Protein AF-A0A8I2G4R8-F1 (afdb_monomer)

Radius of gyration: 17.51 Å; Cα contacts (8 Å, |Δi|>4): 28; chains: 1; bounding box: 35×30×49 Å

Secon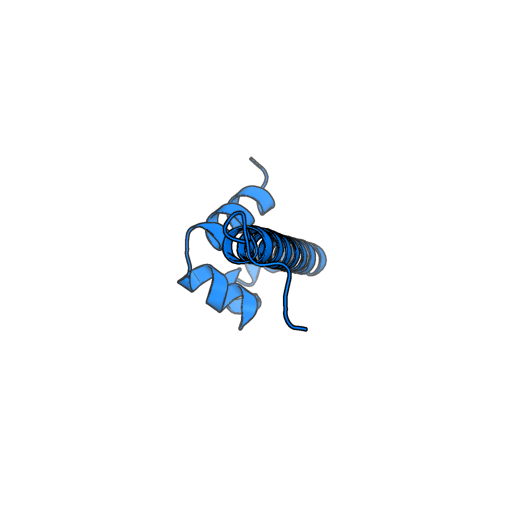dary structure (DSSP, 8-state):
--HHHHHHHHHHH-HHHHHHHHH-HHHHHHHHHHTT-HHHHHHHHHHHHHHHHHHHHHHHHHHT---TT-----

Sequence (74 aa):
MSADKKLILKALTDVNFRKLLKENPEEALNLAEIKGGNVAVNEILDTLASIDDQIDSISDKLLCVDPPGSCGIC

Foldseek 3Di:
DDPLVVLLVCLVPPVVLVVCLVPPVCVSCPPVNCVVDPVSSVVSVVVVVVVVVVVVVVVCVVVPPPDVDDPDDD

pLDDT: mean 74.55, std 13.36, range [40.72, 89.0]

Mean predicted aligned error: 10.23 Å

Structure (mmCIF, N/CA/C/O backbone):
data_AF-A0A8I2G4R8-F1
#
_entry.id   AF-A0A8I2G4R8-F1
#
loop_
_atom_site.group_PDB
_atom_site.id
_atom_site.type_symbol
_atom_site.label_atom_id
_atom_site.label_alt_id
_atom_site.label_comp_id
_atom_site.label_asym_id
_atom_site.label_entity_id
_atom_site.label_seq_id
_atom_site.pdbx_PDB_ins_code
_atom_site.Cartn_x
_atom_site.Cartn_y
_atom_site.Cartn_z
_atom_site.occupancy
_atom_site.B_iso_or_equiv
_atom_site.auth_seq_id
_atom_site.auth_comp_id
_atom_site.auth_asym_id
_atom_site.auth_atom_id
_atom_site.pdbx_PDB_model_num
ATOM 1 N N . MET A 1 1 ? 3.698 17.657 8.508 1.00 50.16 1 MET A N 1
ATOM 2 C CA . MET A 1 1 ? 3.885 16.468 7.648 1.00 50.16 1 MET A CA 1
ATOM 3 C C . MET A 1 1 ? 2.569 15.707 7.710 1.00 50.16 1 MET A C 1
ATOM 5 O O . MET A 1 1 ? 2.194 15.338 8.814 1.00 50.16 1 MET A O 1
ATOM 9 N N . SER A 1 2 ? 1.810 15.628 6.613 1.00 63.53 2 SER A N 1
ATOM 10 C CA . SER A 1 2 ? 0.453 15.047 6.611 1.00 63.53 2 SER A CA 1
ATOM 11 C C . SER A 1 2 ? 0.484 13.569 7.015 1.00 63.53 2 SER A C 1
ATOM 13 O O . SER A 1 2 ? 1.462 12.883 6.700 1.00 63.53 2 SER A O 1
ATOM 15 N N . ALA A 1 3 ? -0.543 13.097 7.728 1.00 65.31 3 ALA A N 1
ATOM 16 C CA . ALA A 1 3 ? -0.632 11.716 8.215 1.00 65.31 3 ALA A CA 1
ATOM 17 C C . ALA A 1 3 ? -0.485 10.698 7.066 1.00 65.31 3 ALA A C 1
ATOM 19 O O . ALA A 1 3 ? 0.282 9.742 7.183 1.00 65.31 3 ALA A O 1
ATOM 20 N N . ASP A 1 4 ? -1.066 11.009 5.907 1.00 71.00 4 ASP A N 1
ATOM 21 C CA . ASP A 1 4 ? -1.045 10.175 4.698 1.00 71.00 4 ASP A CA 1
ATOM 22 C C . ASP A 1 4 ? 0.379 9.965 4.171 1.00 71.00 4 ASP A C 1
ATOM 24 O O . ASP A 1 4 ? 0.794 8.846 3.879 1.00 71.00 4 ASP A O 1
ATOM 28 N N . LYS A 1 5 ? 1.202 11.024 4.154 1.00 75.62 5 LYS A N 1
ATOM 29 C CA . LYS A 1 5 ? 2.605 10.937 3.714 1.00 75.62 5 LYS A CA 1
ATOM 30 C C . LYS A 1 5 ? 3.418 9.991 4.599 1.00 75.62 5 LYS A C 1
ATOM 32 O O . LYS A 1 5 ? 4.298 9.291 4.104 1.00 75.62 5 LYS A O 1
ATOM 37 N N . LYS A 1 6 ? 3.159 9.988 5.910 1.00 80.69 6 LYS A N 1
ATOM 38 C CA . LYS A 1 6 ? 3.858 9.112 6.859 1.00 80.69 6 LYS A CA 1
ATOM 39 C C . LYS A 1 6 ? 3.440 7.652 6.668 1.00 80.69 6 LYS A C 1
ATOM 41 O O . LYS A 1 6 ? 4.302 6.779 6.728 1.00 80.69 6 LYS A O 1
ATOM 46 N N . LEU A 1 7 ? 2.157 7.403 6.407 1.00 79.31 7 LEU A N 1
ATOM 47 C CA . LEU A 1 7 ? 1.626 6.067 6.133 1.00 79.31 7 LEU A CA 1
ATOM 48 C C . LEU A 1 7 ? 2.145 5.506 4.809 1.00 79.31 7 LEU A C 1
ATOM 50 O O . LEU A 1 7 ? 2.632 4.379 4.790 1.00 79.31 7 LEU A O 1
ATOM 54 N N . ILE A 1 8 ? 2.141 6.307 3.741 1.00 80.94 8 ILE A N 1
ATOM 55 C CA . ILE A 1 8 ? 2.700 5.915 2.439 1.00 80.94 8 ILE A CA 1
ATOM 56 C C . ILE A 1 8 ? 4.188 5.586 2.583 1.00 80.94 8 ILE A C 1
ATOM 58 O O . ILE A 1 8 ? 4.626 4.525 2.152 1.00 80.94 8 ILE A O 1
ATOM 62 N N . LEU A 1 9 ? 4.968 6.446 3.250 1.00 84.06 9 LEU A N 1
ATOM 63 C CA . LEU A 1 9 ? 6.386 6.169 3.504 1.00 84.06 9 LEU A CA 1
ATOM 64 C C . LEU A 1 9 ? 6.577 4.863 4.276 1.00 84.06 9 LEU A C 1
ATOM 66 O O . LEU A 1 9 ? 7.402 4.048 3.881 1.00 84.06 9 LEU A O 1
ATOM 70 N N . LYS A 1 10 ? 5.786 4.634 5.330 1.00 84.75 10 LYS A N 1
ATOM 71 C CA . LYS A 1 10 ? 5.841 3.389 6.100 1.00 84.75 10 LYS A CA 1
ATOM 72 C C . LYS A 1 10 ? 5.509 2.173 5.229 1.00 84.75 10 LYS A C 1
ATOM 74 O O . LYS A 1 10 ? 6.219 1.180 5.313 1.00 84.75 10 LYS A O 1
ATOM 79 N N . ALA A 1 11 ? 4.496 2.260 4.366 1.00 84.75 11 ALA A N 1
ATOM 80 C CA . ALA A 1 11 ? 4.126 1.200 3.425 1.00 84.75 11 ALA A CA 1
ATOM 81 C C . ALA A 1 11 ? 5.182 0.941 2.341 1.00 84.75 11 ALA A C 1
ATOM 83 O O . ALA A 1 11 ? 5.254 -0.169 1.822 1.00 84.75 11 ALA A O 1
ATOM 84 N N . LEU A 1 12 ? 6.021 1.926 2.017 1.00 83.81 12 LEU A N 1
ATOM 85 C CA . LEU A 1 12 ? 7.146 1.750 1.096 1.00 83.81 12 LEU A CA 1
ATOM 86 C C . LEU A 1 12 ? 8.394 1.181 1.785 1.00 83.81 12 LEU A C 1
ATOM 88 O O . LEU A 1 12 ? 9.156 0.456 1.153 1.00 83.81 12 LEU A O 1
ATOM 92 N N . THR A 1 13 ? 8.621 1.498 3.063 1.00 88.25 13 THR A N 1
ATOM 93 C CA . THR A 1 13 ? 9.833 1.078 3.789 1.00 88.25 13 THR A CA 1
ATOM 94 C C . THR A 1 13 ? 9.671 -0.213 4.586 1.00 88.25 13 THR A C 1
ATOM 96 O O . THR A 1 13 ? 10.660 -0.894 4.840 1.00 88.25 13 THR A O 1
ATOM 99 N N . ASP A 1 14 ? 8.454 -0.544 5.019 1.00 88.75 14 ASP A N 1
ATOM 100 C CA . ASP A 1 14 ? 8.166 -1.705 5.862 1.00 88.75 14 ASP A CA 1
ATOM 101 C C . ASP A 1 14 ? 7.305 -2.718 5.099 1.00 88.75 14 ASP A C 1
ATOM 103 O O . ASP A 1 14 ? 6.108 -2.529 4.874 1.00 88.75 14 ASP A O 1
ATOM 107 N N . VAL A 1 15 ? 7.941 -3.819 4.695 1.00 86.62 15 VAL A N 1
ATOM 108 C CA . VAL A 1 15 ? 7.308 -4.879 3.898 1.00 86.62 15 VAL A CA 1
ATOM 109 C C . VAL A 1 15 ? 6.188 -5.580 4.668 1.00 86.62 15 VAL A C 1
ATOM 111 O O . VAL A 1 15 ? 5.185 -5.963 4.066 1.00 86.62 15 VAL A O 1
ATOM 114 N N . ASN A 1 16 ? 6.328 -5.749 5.984 1.00 87.88 16 ASN A N 1
ATOM 115 C CA . ASN A 1 16 ? 5.318 -6.427 6.796 1.00 87.88 16 ASN A CA 1
ATOM 116 C C . ASN A 1 16 ? 4.085 -5.542 6.955 1.00 87.88 16 ASN A C 1
ATOM 118 O O . ASN A 1 16 ? 2.966 -6.009 6.769 1.00 87.88 16 ASN A O 1
ATOM 122 N N . PHE A 1 17 ? 4.293 -4.250 7.209 1.00 87.50 17 PHE A N 1
ATOM 123 C CA . PHE A 1 17 ? 3.224 -3.264 7.229 1.00 87.50 17 PHE A CA 1
ATOM 124 C C . PHE A 1 17 ? 2.526 -3.171 5.871 1.00 87.50 17 PHE A C 1
ATOM 126 O O . PHE A 1 17 ? 1.303 -3.127 5.826 1.00 87.50 17 PHE A O 1
ATOM 133 N N . ARG A 1 18 ? 3.274 -3.205 4.761 1.00 85.69 18 ARG A N 1
ATOM 134 C CA . ARG A 1 18 ? 2.701 -3.205 3.409 1.00 85.69 18 ARG A CA 1
ATOM 135 C C . ARG A 1 18 ? 1.802 -4.411 3.150 1.00 85.69 18 ARG A C 1
ATOM 137 O O . ARG A 1 18 ? 0.712 -4.244 2.610 1.00 85.69 18 ARG A O 1
ATOM 144 N N . LYS A 1 19 ? 2.262 -5.614 3.509 1.00 87.88 19 LYS A N 1
ATOM 145 C CA . LYS A 1 19 ? 1.471 -6.848 3.381 1.00 87.88 19 LYS A CA 1
ATOM 146 C C . LYS A 1 19 ? 0.209 -6.764 4.223 1.00 87.88 19 LYS A C 1
ATOM 148 O O . LYS A 1 19 ? -0.883 -6.907 3.687 1.00 87.88 19 LYS A O 1
ATOM 153 N N . LEU A 1 20 ? 0.366 -6.393 5.492 1.00 87.44 20 LEU A N 1
ATOM 154 C CA . LEU A 1 20 ? -0.750 -6.240 6.410 1.00 87.44 20 LEU A CA 1
ATOM 155 C C . LEU A 1 20 ? -1.765 -5.205 5.910 1.00 87.44 20 LEU A C 1
ATOM 157 O O . LEU A 1 20 ? -2.958 -5.444 5.984 1.00 87.44 20 LEU A O 1
ATOM 161 N N . LEU A 1 21 ? -1.308 -4.090 5.337 1.00 85.31 21 LEU A N 1
ATOM 162 C CA . LEU A 1 21 ? -2.175 -3.055 4.774 1.00 85.31 21 LEU A CA 1
ATOM 163 C C . LEU A 1 21 ? -2.969 -3.541 3.552 1.00 85.31 21 LEU A C 1
ATOM 165 O O . LEU A 1 21 ? -4.115 -3.135 3.386 1.00 85.31 21 LEU A O 1
ATOM 169 N N . LYS A 1 22 ? -2.383 -4.404 2.711 1.00 83.12 22 LYS A N 1
ATOM 170 C CA . LYS A 1 22 ? -3.070 -5.003 1.552 1.00 83.12 22 LYS A CA 1
ATOM 171 C C . LYS A 1 22 ? -4.049 -6.110 1.966 1.00 83.12 22 LYS A C 1
ATOM 173 O O . LYS A 1 22 ? -5.105 -6.233 1.358 1.00 83.12 22 LYS A O 1
ATOM 178 N N . GLU A 1 23 ? -3.693 -6.918 2.964 1.00 87.69 23 GLU A N 1
ATOM 179 C CA . GLU A 1 23 ? -4.479 -8.086 3.391 1.00 87.69 23 GLU A CA 1
ATOM 180 C C . GLU A 1 23 ? -5.574 -7.728 4.404 1.00 87.69 23 GLU A C 1
ATOM 182 O O . GLU A 1 23 ? -6.697 -8.209 4.293 1.00 87.69 23 GLU A O 1
ATOM 187 N N . ASN A 1 24 ? -5.253 -6.880 5.382 1.00 85.62 24 ASN A N 1
ATOM 188 C CA . ASN A 1 24 ? -6.139 -6.427 6.454 1.00 85.62 24 ASN A CA 1
ATOM 189 C C . ASN A 1 24 ? -5.860 -4.949 6.790 1.00 85.62 24 ASN A C 1
ATOM 191 O O . ASN A 1 24 ? -5.231 -4.642 7.811 1.00 85.62 24 ASN A O 1
ATOM 195 N N . PRO A 1 25 ? -6.351 -4.001 5.968 1.00 80.19 25 PRO A N 1
ATOM 196 C CA . PRO A 1 25 ? -6.141 -2.571 6.200 1.00 80.19 25 PRO A CA 1
ATOM 197 C C . PRO A 1 25 ? -6.675 -2.107 7.562 1.00 80.19 25 PRO A C 1
ATOM 199 O O . PRO A 1 25 ? -6.124 -1.178 8.156 1.00 80.19 25 PRO A O 1
ATOM 202 N N . GLU A 1 26 ? -7.703 -2.781 8.089 1.00 79.94 26 GLU A N 1
ATOM 203 C CA . GLU A 1 26 ? -8.278 -2.477 9.400 1.00 79.94 26 GLU A CA 1
ATOM 204 C C . GLU A 1 26 ? -7.318 -2.752 10.562 1.00 79.94 26 GLU A C 1
ATOM 206 O O . GLU A 1 26 ? -7.206 -1.957 11.501 1.00 79.94 26 GLU A O 1
ATOM 211 N N . GLU A 1 27 ? -6.588 -3.863 10.467 1.00 82.94 27 GLU A N 1
ATOM 212 C CA . GLU A 1 27 ? -5.557 -4.244 11.428 1.00 82.94 27 GLU A CA 1
ATOM 213 C C . GLU A 1 27 ? -4.302 -3.380 11.246 1.00 82.94 27 GLU A C 1
ATOM 215 O O . GLU A 1 27 ? -3.709 -2.927 12.225 1.00 82.94 27 GLU A O 1
ATOM 220 N N . ALA A 1 28 ? -3.938 -3.075 9.996 1.00 80.44 28 ALA A N 1
ATOM 221 C CA . ALA A 1 28 ? -2.773 -2.256 9.681 1.00 80.44 28 ALA A CA 1
ATOM 222 C C . ALA A 1 28 ? -2.879 -0.826 10.229 1.00 80.44 28 ALA A C 1
ATOM 224 O O . ALA A 1 28 ? -1.891 -0.283 10.732 1.00 80.44 28 ALA A O 1
ATOM 225 N N . LEU A 1 29 ? -4.057 -0.207 10.119 1.00 76.25 29 LEU A N 1
ATOM 226 C CA . LEU A 1 29 ? -4.243 1.212 10.425 1.00 76.25 29 LEU A CA 1
ATOM 227 C C . LEU A 1 29 ? -4.798 1.484 11.826 1.00 76.25 29 LEU A C 1
ATOM 229 O O . LEU A 1 29 ? -4.816 2.633 12.240 1.00 76.25 29 LEU A O 1
ATOM 233 N N . ASN A 1 30 ? -5.168 0.465 12.607 1.00 72.56 30 ASN A N 1
ATOM 234 C CA . ASN A 1 30 ? -5.975 0.613 13.825 1.00 72.56 30 ASN A CA 1
ATOM 235 C C . ASN A 1 30 ? -7.304 1.361 13.565 1.00 72.56 30 ASN A C 1
ATOM 237 O O . ASN A 1 30 ? -7.382 2.399 12.910 1.00 72.56 30 ASN A O 1
ATOM 241 N N . LEU A 1 31 ? -8.387 0.912 14.201 1.00 59.50 31 LEU A N 1
ATOM 242 C CA . LEU A 1 31 ? -9.723 1.522 14.064 1.00 59.50 31 LEU A CA 1
ATOM 243 C C . LEU A 1 31 ? -9.770 3.043 14.339 1.00 59.50 31 LEU A C 1
ATOM 245 O O . LEU A 1 31 ? -10.693 3.723 13.894 1.00 59.50 31 LEU A O 1
ATOM 249 N N . ALA A 1 32 ? -8.795 3.590 15.071 1.00 56.38 32 ALA A N 1
ATOM 250 C CA . ALA A 1 32 ? -8.684 5.019 15.351 1.00 56.38 32 ALA A CA 1
ATOM 251 C C . ALA A 1 32 ? -8.218 5.858 14.144 1.00 56.38 32 ALA A C 1
ATOM 253 O O . ALA A 1 32 ? -8.724 6.968 13.989 1.00 56.38 32 ALA A O 1
ATOM 254 N N . GLU A 1 33 ? -7.321 5.355 13.284 1.00 60.81 33 GLU A N 1
ATOM 255 C CA . GLU A 1 33 ? -6.899 6.088 12.073 1.00 60.81 33 GLU A CA 1
ATOM 256 C C . GLU A 1 33 ? -7.938 5.946 10.944 1.00 60.81 33 GLU A C 1
ATOM 258 O O . GLU A 1 33 ? -8.098 6.844 10.123 1.00 60.81 33 GLU A O 1
ATOM 263 N N . ILE A 1 34 ? -8.743 4.877 10.966 1.00 61.66 34 ILE A N 1
ATOM 264 C CA . ILE A 1 34 ? -9.812 4.606 9.985 1.00 61.66 34 ILE A CA 1
ATOM 265 C C . ILE A 1 34 ? -11.046 5.484 10.217 1.00 61.66 34 ILE A C 1
ATOM 267 O O . ILE A 1 34 ? -11.754 5.838 9.272 1.00 61.66 34 ILE A O 1
ATOM 271 N N . LYS A 1 35 ? -11.293 5.901 11.468 1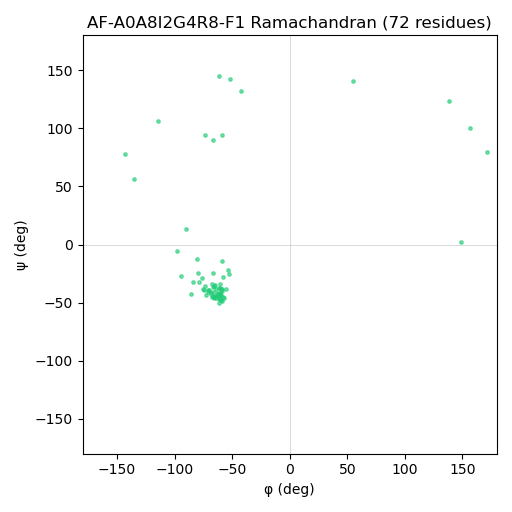.00 56.66 35 LYS A N 1
ATOM 272 C CA . LYS A 1 35 ? -12.403 6.804 11.827 1.00 56.66 35 LYS A CA 1
ATOM 273 C C . LYS A 1 35 ? -12.352 8.160 11.105 1.00 56.66 35 LYS A C 1
ATOM 275 O O . LYS A 1 35 ? -13.363 8.856 11.097 1.00 56.66 35 LYS A O 1
ATOM 280 N N . GLY A 1 36 ? -11.219 8.514 10.489 1.00 55.59 36 GLY A N 1
ATOM 281 C CA . GLY A 1 36 ? -11.056 9.694 9.635 1.00 55.59 36 GLY A CA 1
ATOM 282 C C . GLY A 1 36 ? -11.554 9.539 8.191 1.00 55.59 36 GLY A C 1
ATOM 283 O O . GLY A 1 36 ? -11.716 10.551 7.517 1.00 55.59 36 GLY A O 1
ATOM 284 N N . GLY A 1 37 ? -11.853 8.323 7.721 1.00 56.41 37 GLY A N 1
ATOM 285 C CA . GLY A 1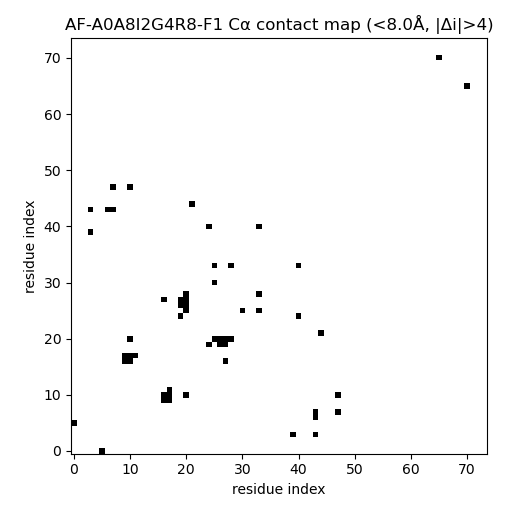 37 ? -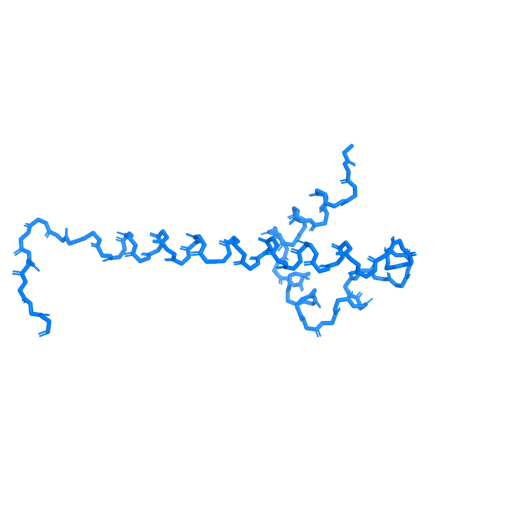12.491 8.107 6.423 1.00 56.41 37 GLY A CA 1
ATOM 286 C C . GLY A 1 37 ? -11.903 6.943 5.631 1.00 56.41 37 GLY A C 1
ATOM 287 O O . GLY A 1 37 ? -10.732 6.941 5.269 1.00 56.41 37 GLY A O 1
ATOM 288 N N . ASN A 1 38 ? -12.772 6.001 5.267 1.00 62.44 38 ASN A N 1
ATOM 289 C CA . ASN A 1 38 ? -12.496 4.883 4.354 1.00 62.44 38 ASN A CA 1
ATOM 290 C C . ASN A 1 38 ? -11.887 5.345 3.005 1.00 62.44 38 ASN A C 1
ATOM 292 O O . ASN A 1 38 ? -11.151 4.613 2.354 1.00 62.44 38 ASN A O 1
ATOM 296 N N . VAL A 1 39 ? -12.166 6.593 2.609 1.00 64.06 39 VAL A N 1
ATOM 297 C CA . VAL A 1 39 ? -11.632 7.238 1.399 1.00 64.06 39 VAL A CA 1
ATOM 298 C C . VAL A 1 39 ? -10.104 7.358 1.446 1.00 64.06 39 VAL A C 1
ATOM 300 O O . VAL A 1 39 ? -9.452 6.976 0.481 1.00 64.06 39 VAL A O 1
ATOM 303 N N . ALA A 1 40 ? -9.526 7.768 2.580 1.00 71.75 40 ALA A N 1
ATOM 304 C CA . ALA A 1 40 ? -8.078 7.962 2.702 1.00 71.75 40 ALA A CA 1
ATOM 305 C C . ALA A 1 40 ? -7.298 6.638 2.614 1.00 71.75 40 ALA A C 1
ATOM 307 O O . ALA A 1 40 ? -6.198 6.587 2.071 1.00 71.75 40 ALA A O 1
ATOM 308 N N . VAL A 1 41 ? -7.879 5.543 3.118 1.00 75.44 41 VAL A N 1
ATOM 309 C CA . VAL A 1 41 ? -7.279 4.203 3.019 1.00 75.44 41 VAL A CA 1
ATOM 310 C C . VAL A 1 41 ? -7.222 3.746 1.564 1.00 75.44 41 VAL A C 1
ATOM 312 O O . VAL A 1 41 ? -6.178 3.272 1.117 1.00 75.44 41 VAL A O 1
ATOM 315 N N . ASN A 1 42 ? -8.312 3.940 0.818 1.00 79.31 42 ASN A N 1
ATOM 316 C CA . ASN A 1 42 ? -8.350 3.621 -0.607 1.00 79.31 42 ASN A CA 1
ATOM 317 C C . ASN A 1 42 ? -7.342 4.466 -1.392 1.00 79.31 42 ASN A C 1
ATOM 319 O O . ASN A 1 42 ? -6.571 3.904 -2.154 1.00 79.31 42 ASN A O 1
ATOM 323 N N . GLU A 1 43 ? -7.236 5.771 -1.120 1.00 81.12 43 GLU A N 1
ATOM 324 C CA . GLU A 1 43 ? -6.230 6.631 -1.764 1.00 81.12 43 GLU A CA 1
ATOM 325 C C . GLU A 1 43 ? -4.788 6.151 -1.515 1.00 81.12 43 GLU A C 1
ATOM 327 O O . GLU A 1 43 ? -3.948 6.184 -2.420 1.00 81.12 43 GLU A O 1
ATOM 332 N N . ILE A 1 44 ? -4.484 5.664 -0.306 1.00 80.19 44 ILE A N 1
ATOM 333 C CA . ILE A 1 44 ? -3.173 5.079 0.011 1.00 80.19 44 ILE A CA 1
ATOM 334 C C . ILE A 1 44 ? -2.956 3.779 -0.775 1.00 80.19 44 ILE A C 1
ATOM 336 O O . ILE A 1 44 ? -1.871 3.578 -1.325 1.00 80.19 44 ILE A O 1
ATOM 340 N N . LEU A 1 45 ? -3.959 2.901 -0.845 1.00 83.44 45 LEU A N 1
ATOM 341 C CA . LEU A 1 45 ? -3.875 1.643 -1.592 1.00 83.44 45 LEU A CA 1
ATOM 342 C C . LEU A 1 45 ? -3.722 1.879 -3.102 1.00 83.44 45 LEU A C 1
ATOM 344 O O . LEU A 1 45 ? -2.841 1.273 -3.711 1.00 83.44 45 LEU A O 1
ATOM 348 N N . ASP A 1 46 ? -4.495 2.800 -3.681 1.00 86.88 46 ASP A N 1
ATOM 349 C CA . ASP A 1 46 ? -4.387 3.226 -5.081 1.00 86.88 46 ASP A CA 1
ATOM 350 C C . ASP A 1 46 ? -2.998 3.800 -5.382 1.00 86.88 46 ASP A C 1
ATOM 352 O O . ASP A 1 46 ? -2.363 3.448 -6.379 1.00 86.88 46 ASP A O 1
ATOM 356 N N . THR A 1 47 ? -2.468 4.630 -4.479 1.00 86.19 47 THR A N 1
ATOM 357 C CA . THR A 1 47 ? -1.104 5.159 -4.607 1.00 86.19 47 THR A CA 1
ATOM 358 C C . THR A 1 47 ? -0.073 4.028 -4.620 1.00 86.19 47 THR A C 1
ATOM 360 O O . THR A 1 47 ? 0.846 4.037 -5.438 1.00 86.19 47 THR A O 1
ATOM 363 N N . LEU A 1 48 ? -0.212 3.032 -3.738 1.00 85.38 48 LEU A N 1
ATOM 364 C CA . LEU A 1 48 ? 0.701 1.887 -3.689 1.00 85.38 48 LEU A CA 1
ATOM 365 C C . LEU A 1 48 ? 0.608 1.003 -4.935 1.00 85.38 48 LEU A C 1
ATOM 367 O O . LEU A 1 48 ? 1.643 0.498 -5.364 1.00 85.38 48 LEU A O 1
ATOM 371 N N . ALA A 1 49 ? -0.587 0.821 -5.500 1.00 88.25 49 ALA A N 1
ATOM 372 C CA . ALA A 1 49 ? -0.788 0.087 -6.747 1.00 88.25 49 ALA A CA 1
ATOM 373 C C . ALA A 1 49 ? -0.141 0.816 -7.934 1.00 88.25 49 ALA A C 1
ATOM 375 O O . ALA A 1 49 ? 0.634 0.221 -8.673 1.00 88.25 49 ALA A O 1
ATOM 376 N N . SER A 1 50 ? -0.341 2.133 -8.043 1.00 88.44 50 SER A N 1
ATOM 377 C CA . SER A 1 50 ? 0.298 2.946 -9.085 1.00 88.44 50 SER A CA 1
ATOM 378 C C . SER A 1 50 ? 1.829 2.925 -9.004 1.00 88.44 50 SER A C 1
ATOM 380 O O . SER A 1 50 ? 2.509 2.994 -10.028 1.00 88.44 50 SER A O 1
ATOM 382 N N . ILE A 1 51 ? 2.395 2.848 -7.795 1.00 84.88 51 ILE A N 1
ATOM 383 C CA . ILE A 1 51 ? 3.843 2.688 -7.610 1.00 84.88 51 ILE A CA 1
ATOM 384 C C . ILE A 1 51 ? 4.299 1.300 -8.073 1.00 84.88 51 ILE A C 1
ATOM 386 O O . ILE A 1 51 ? 5.330 1.219 -8.735 1.00 84.88 51 ILE A O 1
ATOM 390 N N . ASP A 1 52 ? 3.551 0.237 -7.758 1.00 87.00 52 ASP A N 1
ATOM 391 C CA . ASP A 1 52 ? 3.856 -1.119 -8.243 1.00 87.00 52 ASP A CA 1
ATOM 392 C C . ASP A 1 52 ? 3.859 -1.159 -9.782 1.00 87.00 52 ASP A C 1
ATOM 394 O O . ASP A 1 52 ? 4.859 -1.567 -10.365 1.00 87.00 52 ASP A O 1
ATOM 398 N N . ASP A 1 53 ? 2.837 -0.607 -10.444 1.00 89.00 53 ASP A N 1
ATOM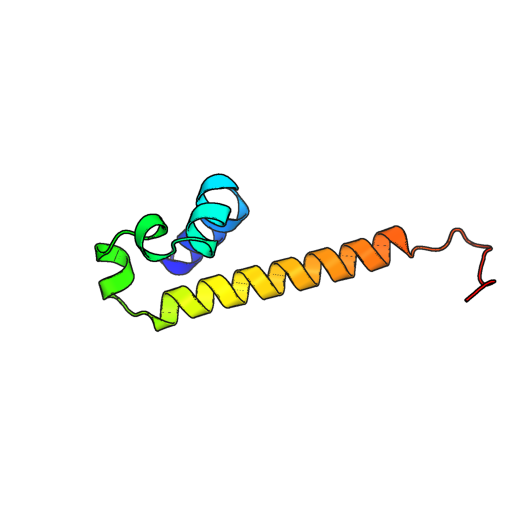 399 C CA . ASP A 1 53 ? 2.765 -0.550 -11.914 1.00 89.00 53 ASP A CA 1
ATOM 400 C C . ASP A 1 53 ? 3.940 0.224 -12.538 1.00 89.00 53 ASP A C 1
ATOM 402 O O . ASP A 1 53 ? 4.471 -0.137 -13.592 1.00 89.00 53 ASP A O 1
ATOM 406 N N . GLN A 1 54 ? 4.370 1.315 -11.897 1.00 87.69 54 GLN A N 1
ATOM 407 C CA . GLN A 1 54 ? 5.533 2.082 -12.347 1.00 87.69 54 GLN A CA 1
ATOM 408 C C . GLN A 1 54 ? 6.835 1.295 -12.178 1.00 87.69 54 GLN A C 1
ATOM 410 O O . GLN A 1 54 ? 7.689 1.347 -13.065 1.00 87.69 54 GLN A O 1
ATOM 415 N N . ILE A 1 55 ? 6.997 0.580 -11.061 1.00 84.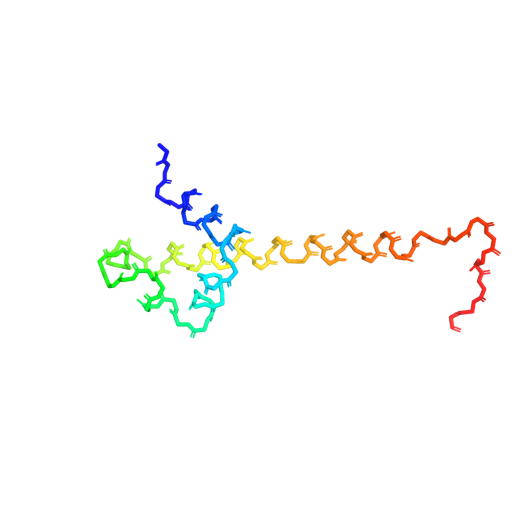31 55 ILE A N 1
ATOM 416 C CA . ILE A 1 55 ? 8.158 -0.284 -10.822 1.00 84.31 55 ILE A CA 1
ATOM 417 C C . ILE A 1 55 ? 8.190 -1.412 -11.850 1.00 84.31 55 ILE A C 1
ATOM 419 O O . ILE A 1 55 ? 9.254 -1.658 -12.418 1.00 84.31 55 ILE A O 1
ATOM 423 N N . ASP A 1 56 ? 7.056 -2.046 -12.134 1.00 84.94 56 ASP A N 1
ATOM 424 C CA . ASP A 1 56 ? 6.961 -3.099 -13.144 1.00 84.94 56 ASP A CA 1
ATOM 425 C C . ASP A 1 56 ? 7.278 -2.540 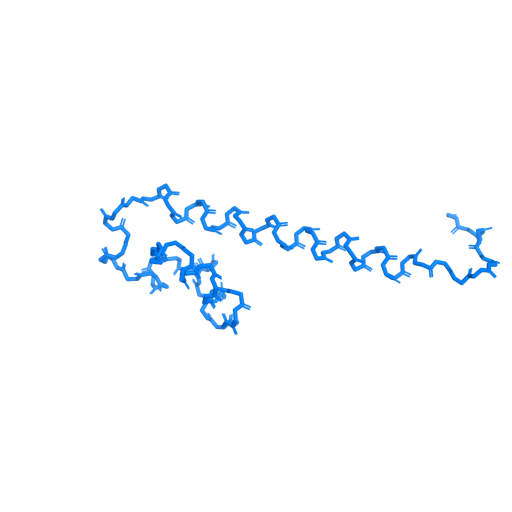-14.533 1.00 84.94 56 ASP A C 1
ATOM 427 O O . ASP A 1 56 ? 8.146 -3.069 -15.217 1.00 84.94 56 ASP A O 1
ATOM 431 N N . SER A 1 57 ? 6.723 -1.383 -14.910 1.00 86.56 57 SER A N 1
ATOM 432 C CA . SER A 1 57 ? 7.039 -0.734 -16.192 1.00 86.56 57 SER A CA 1
ATOM 433 C C . SER A 1 57 ? 8.524 -0.371 -16.340 1.00 86.56 57 SER A C 1
ATOM 435 O O . SER A 1 57 ? 9.090 -0.471 -17.432 1.00 86.56 57 SER A O 1
ATOM 437 N N . ILE A 1 58 ? 9.178 0.068 -15.260 1.00 85.38 58 ILE A N 1
ATOM 438 C CA . ILE A 1 58 ? 10.624 0.332 -15.253 1.00 85.38 58 ILE A CA 1
ATOM 439 C C . ILE A 1 58 ? 11.409 -0.979 -15.325 1.00 85.38 58 ILE A C 1
ATOM 441 O O . ILE A 1 58 ? 12.400 -1.039 -16.049 1.00 85.38 58 ILE A O 1
ATOM 445 N N . SER A 1 59 ? 10.972 -2.015 -14.611 1.00 77.94 59 SER A N 1
ATOM 446 C CA . SER A 1 59 ? 11.589 -3.344 -14.628 1.00 77.94 59 SER A CA 1
ATOM 447 C C . SER A 1 59 ? 11.524 -3.952 -16.025 1.00 77.94 59 SER A C 1
ATOM 449 O O . SER A 1 59 ? 12.554 -4.370 -16.543 1.00 77.94 59 SER A O 1
ATOM 451 N N . ASP A 1 60 ? 10.367 -3.893 -16.683 1.00 79.12 60 ASP A N 1
ATOM 452 C CA . ASP A 1 60 ? 10.187 -4.296 -18.076 1.00 79.12 60 ASP A CA 1
ATOM 453 C C . ASP A 1 60 ? 11.122 -3.526 -18.998 1.00 79.12 60 ASP A C 1
ATOM 455 O O . ASP A 1 60 ? 11.808 -4.129 -19.810 1.00 79.12 60 ASP A O 1
ATOM 459 N N . LYS A 1 61 ? 11.236 -2.202 -18.845 1.00 78.44 61 LYS A N 1
ATOM 460 C CA . LYS A 1 61 ? 12.182 -1.411 -19.646 1.00 78.44 61 LYS A CA 1
ATOM 461 C C . LYS A 1 61 ? 13.632 -1.785 -19.388 1.00 78.44 61 LYS A C 1
ATOM 463 O O . LYS A 1 61 ? 14.411 -1.759 -20.327 1.00 78.44 61 LYS A O 1
ATOM 468 N N . LEU A 1 62 ? 14.001 -2.085 -18.145 1.00 75.25 62 LEU A N 1
ATOM 469 C CA . LEU A 1 62 ? 15.366 -2.443 -17.770 1.00 75.25 62 LEU A CA 1
ATOM 470 C C . LEU A 1 62 ? 15.743 -3.834 -18.294 1.00 75.25 62 LEU A C 1
ATOM 472 O O . LEU A 1 62 ? 16.865 -4.030 -18.752 1.00 75.25 62 LEU A O 1
ATOM 476 N N . LEU A 1 63 ? 14.803 -4.779 -18.242 1.00 74.38 63 LEU A N 1
ATOM 477 C CA . LEU A 1 63 ? 14.970 -6.149 -18.727 1.00 74.38 63 LEU A CA 1
ATOM 478 C C . LEU A 1 63 ? 14.834 -6.244 -20.254 1.00 74.38 63 LEU A C 1
ATOM 480 O O . LEU A 1 63 ? 15.526 -7.047 -20.870 1.00 74.38 63 LEU A O 1
ATOM 484 N N . CYS A 1 64 ? 13.998 -5.396 -20.859 1.00 67.62 64 CYS A N 1
ATOM 485 C CA . CYS A 1 64 ? 13.841 -5.234 -22.305 1.00 67.62 64 CYS A CA 1
ATOM 486 C C . CYS A 1 64 ? 14.786 -4.176 -22.894 1.00 67.62 64 CYS A C 1
ATOM 488 O O . CYS A 1 64 ? 14.592 -3.773 -24.042 1.00 67.62 64 CYS A O 1
ATOM 490 N N . VAL A 1 65 ? 15.815 -3.710 -22.163 1.00 59.19 65 VAL A N 1
ATOM 491 C CA . VAL A 1 65 ? 16.979 -3.125 -22.841 1.00 59.19 65 VAL A CA 1
ATOM 492 C C . VAL A 1 65 ? 17.632 -4.279 -23.582 1.00 59.19 65 VAL A C 1
ATOM 494 O O . VAL A 1 65 ? 18.474 -4.997 -23.043 1.00 59.19 65 VAL A O 1
ATOM 497 N N . ASP A 1 66 ? 17.185 -4.464 -24.821 1.00 57.34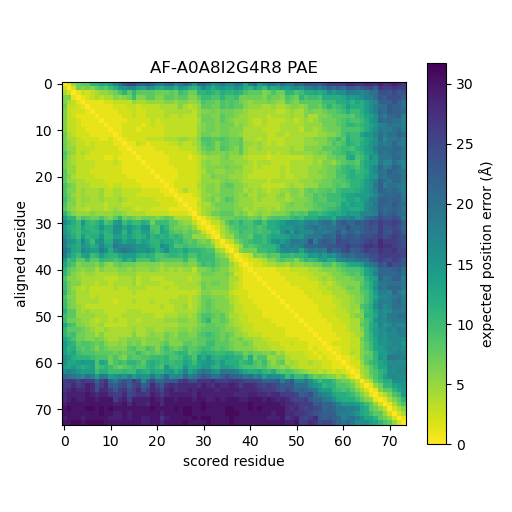 66 ASP A N 1
ATOM 498 C CA . ASP A 1 66 ? 17.842 -5.296 -25.805 1.00 57.34 66 ASP A CA 1
ATOM 499 C C . ASP A 1 66 ? 19.353 -5.029 -25.725 1.00 57.34 66 ASP A C 1
ATOM 501 O O . ASP A 1 66 ? 19.775 -3.860 -25.739 1.00 57.34 66 ASP A O 1
ATOM 505 N N . PRO A 1 67 ? 20.211 -6.067 -25.676 1.00 55.81 67 PRO A N 1
ATOM 506 C CA . PRO A 1 67 ? 21.588 -5.850 -26.082 1.00 55.81 67 PRO A CA 1
ATOM 507 C C . PRO A 1 67 ? 21.540 -5.195 -27.473 1.00 55.81 67 PRO A C 1
ATOM 509 O O . PRO A 1 67 ? 20.666 -5.544 -28.272 1.00 55.81 67 PRO A O 1
ATOM 512 N N . PRO A 1 68 ? 22.429 -4.242 -27.804 1.00 47.44 68 PRO A N 1
ATOM 513 C CA . PRO A 1 68 ? 22.469 -3.692 -29.152 1.00 47.44 68 PRO A CA 1
ATOM 514 C C . PRO A 1 68 ? 22.736 -4.841 -30.142 1.00 47.44 68 PRO A C 1
ATOM 516 O O . PRO A 1 68 ? 23.884 -5.234 -30.327 1.00 47.44 68 PRO A O 1
ATOM 519 N N . GLY A 1 69 ? 21.681 -5.432 -30.726 1.00 53.34 69 GLY A N 1
ATOM 520 C CA . GLY A 1 69 ? 21.823 -6.563 -31.645 1.00 53.34 69 GLY A CA 1
ATOM 521 C C . GLY A 1 69 ? 20.737 -7.646 -31.740 1.00 53.34 69 GLY A C 1
ATOM 522 O O . GLY A 1 69 ? 20.968 -8.556 -32.530 1.00 53.34 69 GLY A O 1
ATOM 523 N N . SER A 1 70 ? 19.591 -7.624 -31.044 1.00 51.53 70 SER A N 1
ATOM 524 C CA . SER A 1 70 ? 18.603 -8.725 -31.188 1.00 51.53 70 SER A CA 1
ATOM 525 C C . SER A 1 70 ? 17.141 -8.302 -31.327 1.00 51.53 70 SER A C 1
ATOM 527 O O . SER A 1 70 ? 16.264 -8.818 -30.649 1.00 51.53 70 SER A O 1
ATOM 529 N N . CYS A 1 71 ? 16.844 -7.461 -32.318 1.00 56.03 71 CYS A N 1
ATOM 530 C CA . CYS A 1 71 ? 15.493 -7.432 -32.875 1.00 56.03 71 CYS A CA 1
ATOM 531 C C . CYS A 1 71 ? 15.310 -8.694 -33.741 1.00 56.03 71 CYS A C 1
ATOM 533 O O . CYS A 1 71 ? 15.747 -8.726 -34.892 1.00 56.03 71 CYS A O 1
ATOM 535 N N . GLY A 1 72 ? 14.748 -9.766 -33.177 1.00 49.88 72 GLY A N 1
ATOM 536 C CA . GLY A 1 72 ? 14.520 -10.998 -33.931 1.00 49.88 72 GLY A CA 1
ATOM 537 C C . GLY A 1 72 ? 14.072 -12.188 -33.093 1.00 49.88 72 GLY A C 1
ATOM 538 O O . GLY A 1 72 ? 14.888 -13.053 -32.799 1.00 49.88 72 GLY A O 1
ATOM 539 N N . ILE A 1 73 ? 12.780 -12.211 -32.760 1.00 40.72 73 ILE A N 1
ATOM 540 C CA . ILE A 1 73 ? 11.817 -13.335 -32.786 1.00 40.72 73 ILE A CA 1
ATOM 541 C C . ILE A 1 73 ? 10.709 -12.977 -31.782 1.00 40.72 73 ILE A C 1
ATOM 543 O O . ILE A 1 73 ? 10.890 -13.083 -30.570 1.00 40.72 73 ILE A O 1
ATOM 547 N N . CYS A 1 74 ? 9.588 -12.494 -3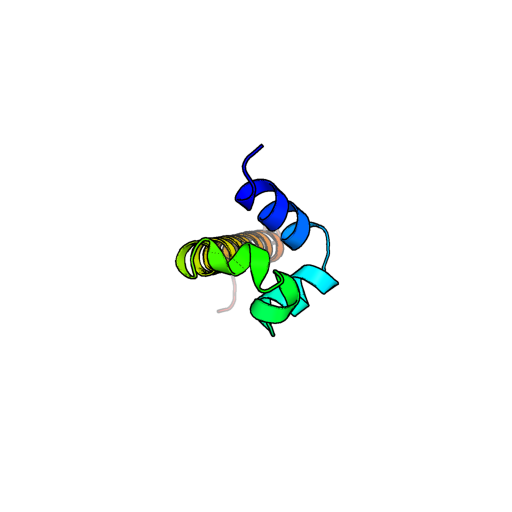2.323 1.00 45.16 74 CYS A N 1
ATOM 548 C CA . CYS A 1 74 ? 8.283 -12.574 -31.672 1.00 45.16 74 CYS A CA 1
ATOM 549 C C . CYS A 1 74 ? 7.720 -13.990 -31.832 1.00 45.16 74 CYS A C 1
ATOM 551 O O . CYS A 1 74 ? 8.036 -14.623 -32.868 1.00 45.16 74 CYS A O 1
#

Solvent-accessible surface area (backbone atoms only — not comparable to full-atom values): 4466 Å² total; per-residue (Å²): 132,60,69,63,62,55,51,51,50,44,42,74,73,32,68,66,55,31,49,36,41,75,76,39,47,64,74,56,53,39,71,77,61,48,74,79,38,71,64,61,56,48,53,50,51,52,52,53,49,55,49,50,54,50,51,49,55,49,47,50,52,64,71,62,56,64,64,98,82,70,95,80,81,133